Protein AF-A0A916YK23-F1 (afdb_monomer_lite)

pLDDT: mean 87.9, std 11.02, range [42.22, 96.38]

Foldseek 3Di:
DCVVVVVVVVVVVVVLQLVLLVLLLVLLVVQVVFPCSVVVLCVVPVVLVDPVNVVQSVVSPVSNDNDPVSSVSSVVSVVCCVVVVDPRNVPPD

Radius of gyration: 16.17 Å; chains: 1; bounding box: 33×27×56 Å

Secondary structure (DSSP, 8-state):
--HHHHHHHHHHHHHHHHHHHHHHHHHHHHHTTSTTHHHHHHHH-GGGSSHHHHHHHHHHHTT----HHHHHHHHHHHHHHHHH--TTTS---

Organism: NCBI:txid1537369

Sequence (93 aa):
MLSSSIAQIRQKEREEVENRKSAIHTLLKKFSKHRGWKKAFLASNPMFNNNVGITMITNAHTGKVSNQHFLEALKVFDESVQNERPEWYKITQ

Structure (mmCIF, N/CA/C/O backbone):
data_AF-A0A916YK23-F1
#
_entry.id   AF-A0A916YK23-F1
#
loop_
_atom_site.group_PDB
_atom_site.id
_atom_site.type_symbol
_atom_site.label_atom_id
_atom_site.label_alt_id
_atom_site.label_comp_id
_atom_site.label_asym_id
_atom_site.label_entity_id
_atom_site.label_seq_id
_atom_site.pdbx_PDB_ins_code
_atom_site.Cartn_x
_atom_site.Cartn_y
_atom_site.Cartn_z
_atom_site.occupancy
_atom_site.B_iso_or_equiv
_atom_site.auth_seq_id
_atom_site.auth_comp_id
_atom_site.auth_asym_id
_atom_site.auth_atom_id
_atom_site.pdbx_PDB_model_num
ATOM 1 N N . MET A 1 1 ? 21.175 6.774 -35.268 1.00 54.06 1 MET A N 1
ATOM 2 C CA . MET A 1 1 ? 21.060 7.382 -33.922 1.00 54.06 1 MET A CA 1
ATOM 3 C C . MET A 1 1 ? 19.753 6.964 -33.220 1.00 54.06 1 MET A C 1
ATOM 5 O O . MET A 1 1 ? 19.007 7.816 -32.764 1.00 54.06 1 MET A O 1
ATOM 9 N N . LEU A 1 2 ? 19.460 5.657 -33.116 1.00 52.22 2 LEU A N 1
ATOM 10 C CA . LEU A 1 2 ? 18.230 5.130 -32.477 1.00 52.22 2 LEU A CA 1
ATOM 11 C C . LEU A 1 2 ? 18.487 4.489 -31.097 1.00 52.22 2 LEU A C 1
ATOM 13 O O . LEU A 1 2 ? 17.557 4.292 -30.318 1.00 52.22 2 LEU A O 1
ATOM 17 N N . SER A 1 3 ? 19.749 4.199 -30.765 1.00 55.38 3 SER A N 1
ATOM 18 C CA . SER A 1 3 ? 20.154 3.564 -29.503 1.00 55.38 3 SER A CA 1
ATOM 19 C C . SER A 1 3 ? 19.951 4.463 -28.278 1.00 55.38 3 SER A C 1
ATOM 21 O O . SER A 1 3 ? 19.564 3.964 -27.223 1.00 55.38 3 SER A O 1
ATOM 23 N N . SER A 1 4 ? 20.138 5.781 -28.415 1.00 59.78 4 SER A N 1
ATOM 24 C CA . SER A 1 4 ? 19.973 6.729 -27.301 1.00 59.78 4 SER A CA 1
ATOM 25 C C . SER A 1 4 ? 18.521 6.860 -26.836 1.00 59.78 4 SER A C 1
ATOM 27 O O . SER A 1 4 ? 18.282 7.012 -25.644 1.00 59.78 4 SER A O 1
ATOM 29 N N . SER A 1 5 ? 17.544 6.738 -27.740 1.00 73.12 5 SER A N 1
ATOM 30 C CA . SER A 1 5 ? 16.128 6.947 -27.405 1.00 73.12 5 SER A CA 1
ATOM 31 C C . SER A 1 5 ? 15.538 5.763 -26.624 1.00 73.12 5 SER A C 1
ATOM 33 O O . SER A 1 5 ? 14.882 5.953 -25.605 1.00 73.12 5 SER A O 1
ATOM 35 N N . ILE A 1 6 ? 15.870 4.523 -27.009 1.00 77.75 6 ILE A N 1
ATOM 36 C CA . ILE A 1 6 ? 15.440 3.317 -26.275 1.00 77.75 6 ILE A CA 1
ATOM 37 C C . ILE A 1 6 ? 16.116 3.237 -24.898 1.00 77.75 6 ILE A C 1
ATOM 39 O O . ILE A 1 6 ? 15.485 2.838 -23.919 1.00 77.75 6 ILE A O 1
ATOM 43 N N . ALA A 1 7 ? 17.391 3.628 -24.802 1.00 80.19 7 ALA A N 1
ATOM 44 C CA . ALA A 1 7 ? 18.105 3.671 -23.528 1.00 80.19 7 ALA A CA 1
ATOM 45 C C . ALA A 1 7 ? 17.488 4.695 -22.557 1.00 80.19 7 ALA A C 1
ATOM 47 O O . ALA A 1 7 ? 17.269 4.364 -21.393 1.00 80.19 7 ALA A O 1
ATOM 48 N N . GLN A 1 8 ? 17.130 5.888 -23.047 1.00 80.06 8 GLN A N 1
ATOM 49 C CA . GLN A 1 8 ? 16.443 6.921 -22.263 1.00 80.06 8 GLN A CA 1
ATOM 50 C C . GLN A 1 8 ? 15.054 6.471 -21.789 1.00 80.06 8 GLN A C 1
ATOM 52 O O . GLN A 1 8 ? 14.715 6.676 -20.625 1.00 80.06 8 GLN A O 1
ATOM 57 N N . ILE A 1 9 ? 14.273 5.804 -22.649 1.00 82.12 9 ILE A N 1
ATOM 58 C CA . ILE A 1 9 ? 12.955 5.257 -22.279 1.00 82.12 9 ILE A CA 1
ATOM 59 C C . ILE A 1 9 ? 13.098 4.232 -21.148 1.00 82.12 9 ILE A C 1
ATOM 61 O O . ILE A 1 9 ? 12.448 4.359 -20.114 1.00 82.12 9 ILE A O 1
ATOM 65 N N . ARG A 1 10 ? 14.013 3.265 -21.291 1.00 83.62 10 ARG A N 1
ATOM 66 C CA . ARG A 1 10 ? 14.255 2.239 -20.262 1.00 83.62 10 ARG A CA 1
ATOM 67 C C . ARG A 1 10 ? 14.752 2.828 -18.946 1.00 83.62 10 ARG A C 1
ATOM 69 O O . ARG A 1 10 ? 14.427 2.307 -17.883 1.00 83.62 10 ARG A O 1
ATOM 76 N N . GLN A 1 11 ? 15.574 3.875 -19.002 1.00 86.06 11 GLN A N 1
ATOM 77 C CA . GLN A 1 11 ? 16.037 4.560 -17.800 1.00 86.06 11 GLN A CA 1
ATOM 78 C C . GLN A 1 11 ? 14.872 5.242 -17.079 1.00 86.06 11 GLN A C 1
ATOM 80 O O . GLN A 1 11 ? 14.696 5.025 -15.882 1.00 86.06 11 GLN A O 1
ATOM 85 N N . LYS A 1 12 ? 14.031 5.974 -17.815 1.00 89.81 12 LYS A N 1
ATOM 86 C CA . LYS A 1 12 ? 12.837 6.618 -17.261 1.00 89.81 12 LYS A CA 1
ATOM 87 C C . LYS A 1 12 ? 11.879 5.601 -16.634 1.00 89.81 12 LYS A C 1
ATOM 89 O O . LYS A 1 12 ? 11.427 5.799 -15.513 1.00 89.81 12 LYS A O 1
ATOM 94 N N . GLU A 1 13 ? 11.627 4.476 -17.300 1.00 89.75 13 GLU A N 1
ATOM 95 C CA . GLU A 1 13 ? 10.788 3.401 -16.752 1.00 89.75 13 GLU A CA 1
ATOM 96 C C . GLU A 1 13 ? 11.345 2.833 -15.440 1.00 89.75 13 GLU A C 1
ATOM 98 O O . GLU A 1 13 ? 10.589 2.564 -14.504 1.00 89.75 13 GLU A O 1
ATOM 103 N N . ARG A 1 14 ? 12.670 2.664 -15.342 1.00 90.88 14 ARG A N 1
ATOM 104 C CA . ARG A 1 14 ? 13.322 2.212 -14.104 1.00 90.88 14 ARG A CA 1
ATOM 105 C C . ARG A 1 14 ? 13.156 3.227 -12.982 1.00 90.88 14 ARG A C 1
ATOM 107 O O . ARG A 1 14 ? 12.787 2.836 -11.880 1.00 90.88 14 ARG A O 1
ATOM 114 N N . GLU A 1 15 ? 13.390 4.504 -13.263 1.00 92.44 15 GLU A N 1
ATOM 115 C CA . GLU A 1 15 ? 13.208 5.584 -12.288 1.00 92.44 15 GLU A CA 1
ATOM 116 C C . GLU A 1 15 ? 11.755 5.652 -11.803 1.00 92.44 15 GLU A C 1
ATOM 118 O O . GLU A 1 15 ? 11.503 5.721 -10.602 1.00 92.44 15 GLU A O 1
ATOM 123 N N . GLU A 1 16 ? 10.780 5.527 -12.704 1.00 92.56 16 GLU A N 1
ATOM 124 C CA . GLU A 1 16 ? 9.365 5.468 -12.339 1.00 92.56 16 GLU A CA 1
ATOM 125 C C . GLU A 1 16 ? 9.029 4.251 -11.465 1.00 92.56 16 GLU A C 1
ATOM 127 O O . GLU A 1 16 ? 8.288 4.373 -10.487 1.00 92.56 16 GLU A O 1
ATOM 132 N N . VAL A 1 17 ? 9.578 3.073 -11.780 1.00 92.88 17 VAL A N 1
ATOM 133 C CA . VAL A 1 17 ? 9.404 1.861 -10.965 1.00 92.88 17 VAL A CA 1
ATOM 134 C C . VAL A 1 17 ? 9.987 2.048 -9.565 1.00 92.88 17 VAL A C 1
ATOM 136 O O . VAL A 1 17 ? 9.315 1.703 -8.590 1.00 92.88 17 VAL A O 1
ATOM 139 N N . GLU A 1 18 ? 11.198 2.591 -9.446 1.00 94.44 18 GLU A N 1
ATOM 140 C CA . GLU A 1 18 ? 11.839 2.839 -8.150 1.00 94.44 18 GLU A CA 1
ATOM 141 C C . GLU A 1 18 ? 11.099 3.910 -7.339 1.00 94.44 18 GLU A C 1
ATOM 143 O O . GLU A 1 18 ? 10.853 3.723 -6.145 1.00 94.44 18 GLU A O 1
ATOM 148 N N . ASN A 1 19 ? 10.619 4.971 -7.991 1.00 94.88 19 ASN A N 1
ATOM 149 C CA . ASN A 1 19 ? 9.779 5.985 -7.354 1.00 94.88 19 ASN A CA 1
ATOM 150 C C . ASN A 1 19 ? 8.485 5.377 -6.799 1.00 94.88 19 ASN A C 1
ATOM 152 O O . ASN A 1 19 ? 8.112 5.648 -5.654 1.00 94.88 19 ASN A O 1
ATOM 156 N N . ARG A 1 20 ? 7.821 4.496 -7.564 1.00 95.56 20 ARG A N 1
ATOM 157 C CA . ARG A 1 20 ? 6.622 3.782 -7.092 1.00 95.56 20 ARG A CA 1
ATOM 158 C C . ARG A 1 20 ? 6.927 2.880 -5.898 1.00 95.56 20 ARG A C 1
ATOM 160 O O . ARG A 1 20 ? 6.183 2.920 -4.918 1.00 95.56 20 ARG A O 1
ATOM 167 N N . LYS A 1 21 ? 8.022 2.110 -5.937 1.00 95.50 21 LYS A N 1
ATOM 168 C CA . LYS A 1 21 ? 8.453 1.266 -4.804 1.00 95.50 21 LYS A CA 1
ATOM 169 C C . LYS A 1 21 ? 8.671 2.087 -3.540 1.00 95.50 21 LYS A C 1
ATOM 171 O O . LYS A 1 21 ? 8.169 1.722 -2.477 1.00 95.50 21 LYS A O 1
ATOM 176 N N . SER A 1 22 ? 9.389 3.202 -3.669 1.00 94.44 22 SER A N 1
ATOM 177 C CA . SER A 1 22 ? 9.700 4.101 -2.558 1.00 94.44 22 SER A CA 1
ATOM 178 C C . SER A 1 22 ? 8.436 4.708 -1.939 1.00 94.44 22 SER A C 1
ATOM 180 O O . SER A 1 22 ? 8.259 4.675 -0.717 1.00 94.44 22 SER A O 1
ATOM 182 N N . ALA A 1 23 ? 7.505 5.183 -2.772 1.00 95.06 23 ALA A N 1
ATOM 183 C CA . ALA A 1 23 ? 6.234 5.741 -2.313 1.00 95.06 23 ALA A CA 1
ATOM 184 C C . ALA A 1 23 ? 5.383 4.703 -1.559 1.00 95.06 23 ALA A C 1
ATOM 186 O O . ALA A 1 23 ? 4.918 4.972 -0.450 1.00 95.06 23 ALA A O 1
ATOM 187 N N . ILE A 1 24 ? 5.237 3.497 -2.121 1.00 96.38 24 ILE A N 1
ATOM 188 C CA . ILE A 1 24 ? 4.507 2.389 -1.489 1.00 96.38 24 ILE A CA 1
ATOM 189 C C . ILE A 1 24 ? 5.136 2.029 -0.136 1.00 96.38 24 ILE A C 1
ATOM 191 O O . ILE A 1 24 ? 4.435 1.936 0.873 1.00 96.38 24 ILE A O 1
ATOM 195 N N . HIS A 1 25 ? 6.459 1.843 -0.099 1.00 95.25 25 HIS A N 1
ATOM 196 C CA . HIS A 1 25 ? 7.176 1.483 1.123 1.00 95.25 25 HIS A CA 1
ATOM 197 C C . HIS A 1 25 ? 6.988 2.536 2.224 1.00 95.25 25 HIS A C 1
ATOM 199 O O . HIS A 1 25 ? 6.731 2.197 3.381 1.00 95.25 25 HIS A O 1
ATOM 205 N N . THR A 1 26 ? 7.065 3.815 1.856 1.00 93.88 26 THR A N 1
ATOM 206 C CA . THR A 1 26 ? 6.913 4.942 2.783 1.00 93.88 26 THR A CA 1
ATOM 207 C C . THR A 1 26 ? 5.510 4.991 3.392 1.00 93.88 26 THR A C 1
ATOM 209 O O . THR A 1 26 ? 5.380 5.090 4.614 1.00 93.88 26 THR A O 1
ATOM 212 N N . LEU A 1 27 ? 4.461 4.847 2.572 1.00 93.88 27 LEU A N 1
ATOM 213 C CA . LEU A 1 27 ? 3.070 4.800 3.043 1.00 93.88 27 LEU A CA 1
ATOM 214 C C . LEU A 1 27 ? 2.837 3.614 3.985 1.00 93.88 27 LEU A C 1
ATOM 216 O O . LEU A 1 27 ? 2.305 3.776 5.082 1.00 93.88 27 LEU A O 1
ATOM 220 N N . LEU A 1 28 ? 3.317 2.425 3.622 1.00 93.69 28 LEU A N 1
ATOM 221 C CA . LEU A 1 28 ? 3.182 1.248 4.479 1.00 93.69 28 LEU A CA 1
ATOM 222 C C . LEU A 1 28 ? 3.931 1.384 5.805 1.00 93.69 28 LEU A C 1
ATOM 224 O O . LEU A 1 28 ? 3.428 0.933 6.833 1.00 93.69 28 LEU A O 1
ATOM 228 N N . LYS A 1 29 ? 5.104 2.025 5.812 1.00 92.00 29 LYS A N 1
ATOM 229 C CA . LYS A 1 29 ? 5.862 2.306 7.039 1.00 92.00 29 LYS A CA 1
ATOM 230 C C . LYS A 1 29 ? 5.144 3.305 7.953 1.00 92.00 29 LYS A C 1
ATOM 232 O O . LYS A 1 29 ? 5.266 3.213 9.176 1.00 92.00 29 LYS A O 1
ATOM 237 N N . LYS A 1 30 ? 4.390 4.254 7.385 1.00 90.56 30 LYS A N 1
ATOM 238 C CA . LYS A 1 30 ? 3.499 5.147 8.144 1.00 90.56 30 LYS A CA 1
ATOM 239 C C . LYS A 1 30 ? 2.386 4.332 8.805 1.00 90.56 30 LYS A C 1
ATOM 241 O O . LYS A 1 30 ? 2.252 4.373 10.026 1.00 90.56 30 LYS A O 1
ATOM 246 N N . PHE A 1 31 ? 1.661 3.523 8.031 1.00 89.94 31 PHE A N 1
ATOM 247 C CA . PHE A 1 31 ? 0.547 2.725 8.548 1.00 89.94 31 PHE A CA 1
ATOM 248 C C . PHE A 1 31 ? 0.968 1.642 9.539 1.00 89.94 31 PHE A C 1
ATOM 250 O O . PHE A 1 31 ? 0.247 1.397 10.503 1.00 89.94 31 PHE A O 1
ATOM 257 N N . SER A 1 32 ? 2.149 1.036 9.372 1.00 88.25 32 SER A N 1
ATOM 258 C CA . SER A 1 32 ? 2.626 -0.045 10.244 1.00 88.25 32 SER A CA 1
ATOM 259 C C . SER A 1 32 ? 2.763 0.341 11.714 1.00 88.25 32 SER A C 1
ATOM 261 O O . SER A 1 32 ? 2.836 -0.545 12.560 1.00 88.25 32 SER A O 1
ATOM 263 N N . LYS A 1 33 ? 2.777 1.641 12.030 1.00 87.12 33 LYS A N 1
ATOM 264 C CA . LYS A 1 33 ? 2.772 2.146 13.407 1.00 87.12 33 LYS A CA 1
ATOM 265 C C . LYS A 1 33 ? 1.414 1.993 14.106 1.00 87.12 33 LYS A C 1
ATOM 267 O O . LYS A 1 33 ? 1.364 2.0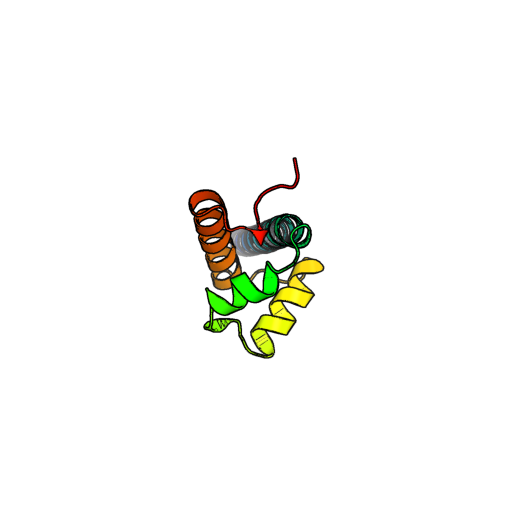41 15.329 1.00 87.12 33 LYS A O 1
ATOM 272 N N . HIS A 1 34 ? 0.328 1.791 13.359 1.00 86.56 34 HIS A N 1
ATOM 273 C CA . HIS A 1 34 ? -1.037 1.811 13.882 1.00 86.56 34 HIS A CA 1
ATOM 274 C C . HIS A 1 34 ? -1.645 0.408 13.930 1.00 86.56 34 HIS A C 1
ATOM 276 O O . HIS A 1 34 ? -1.949 -0.199 12.903 1.00 86.56 34 HIS A O 1
ATOM 282 N N . ARG A 1 35 ? -1.863 -0.142 15.128 1.00 85.50 35 ARG A N 1
ATOM 283 C CA . ARG A 1 35 ? -2.461 -1.478 15.275 1.00 85.50 35 ARG A CA 1
ATOM 284 C C . ARG A 1 35 ? -3.859 -1.504 14.639 1.00 85.50 35 ARG A C 1
ATOM 286 O O . ARG A 1 35 ? -4.712 -0.702 14.982 1.00 85.50 35 ARG A O 1
ATOM 293 N N . GLY A 1 36 ? -4.099 -2.450 13.730 1.00 88.50 36 GLY A N 1
ATOM 294 C C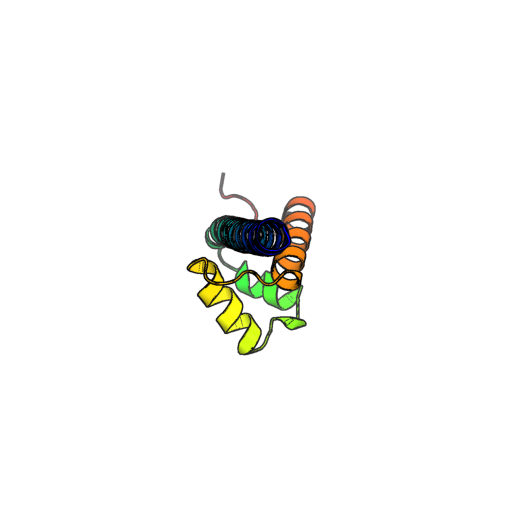A . GLY A 1 36 ? -5.390 -2.604 13.042 1.00 88.50 36 GLY A CA 1
ATOM 295 C C . GLY A 1 36 ? -5.452 -2.020 11.627 1.00 88.50 36 GLY A C 1
ATOM 296 O O . GLY A 1 36 ? -6.364 -2.392 10.887 1.00 88.50 36 GLY A O 1
ATOM 297 N N . TRP A 1 37 ? -4.452 -1.234 11.200 1.00 92.38 37 TRP A N 1
ATOM 298 C CA . TRP A 1 37 ? -4.411 -0.626 9.861 1.00 92.38 37 TRP A CA 1
ATOM 299 C C . TRP A 1 37 ? -4.605 -1.657 8.739 1.00 92.38 37 TRP A C 1
ATOM 301 O O . TRP A 1 37 ? -5.375 -1.428 7.816 1.00 92.38 37 TRP A O 1
ATOM 311 N N . LYS A 1 38 ? -3.958 -2.830 8.839 1.00 92.19 38 LYS A N 1
ATOM 312 C CA . LYS A 1 38 ? -4.007 -3.866 7.796 1.00 92.19 38 LYS A CA 1
ATOM 313 C C . LYS A 1 38 ? -5.424 -4.402 7.616 1.00 92.19 38 LYS A C 1
ATOM 315 O O . LYS A 1 38 ? -5.867 -4.596 6.492 1.00 92.19 38 LYS A O 1
ATOM 320 N N . LYS A 1 39 ? -6.144 -4.623 8.720 1.00 91.62 39 LYS A N 1
ATOM 321 C CA . LYS A 1 39 ? -7.539 -5.075 8.675 1.00 91.62 39 LYS A CA 1
ATOM 322 C C . LYS A 1 39 ? -8.435 -3.988 8.080 1.00 91.62 39 LYS A C 1
ATOM 324 O O . LYS A 1 39 ? -9.279 -4.309 7.254 1.00 91.62 39 LYS A O 1
ATOM 329 N N . ALA A 1 40 ? -8.218 -2.727 8.460 1.00 92.06 40 ALA A N 1
ATOM 330 C CA . ALA A 1 40 ? -8.953 -1.590 7.912 1.00 92.06 40 ALA A CA 1
ATOM 331 C C . ALA A 1 40 ? -8.710 -1.420 6.402 1.00 92.06 40 ALA A C 1
ATOM 333 O O . ALA A 1 40 ? -9.669 -1.304 5.649 1.00 92.06 40 ALA A O 1
ATOM 334 N N . PHE A 1 41 ? -7.456 -1.508 5.950 1.00 94.50 41 PHE A N 1
ATOM 335 C CA . PHE A 1 41 ? -7.089 -1.433 4.535 1.00 94.50 41 PHE A CA 1
ATOM 336 C C . PHE A 1 41 ? -7.736 -2.549 3.707 1.00 94.50 41 PHE A C 1
ATOM 338 O O . PHE A 1 41 ? -8.289 -2.292 2.643 1.00 94.50 41 PHE A O 1
ATOM 345 N N . LEU A 1 42 ? -7.696 -3.794 4.195 1.00 94.06 42 LEU A N 1
ATOM 346 C CA . LEU A 1 42 ? -8.30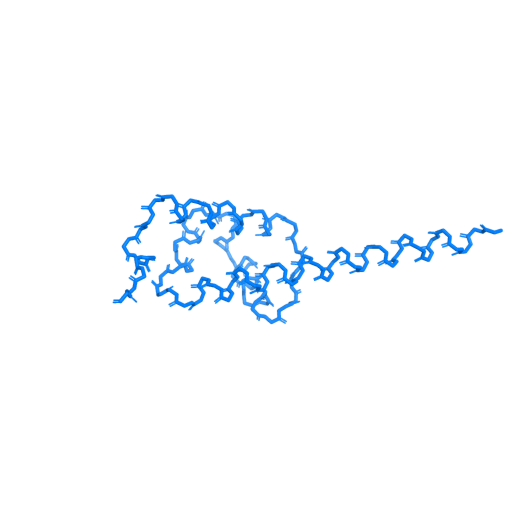7 -4.930 3.497 1.00 94.06 42 LEU A CA 1
ATOM 347 C C . LEU A 1 42 ? -9.839 -4.854 3.474 1.00 94.06 42 LEU A C 1
ATOM 349 O O . LEU A 1 42 ? -10.454 -5.341 2.529 1.00 94.06 42 LEU A O 1
ATOM 353 N N . ALA A 1 43 ? -10.451 -4.245 4.494 1.00 92.12 43 ALA A N 1
ATOM 354 C CA . ALA A 1 43 ? -11.889 -4.008 4.530 1.00 92.12 43 ALA A CA 1
ATOM 355 C C . ALA A 1 43 ? -12.317 -2.911 3.542 1.00 92.12 43 ALA A C 1
ATOM 357 O O . ALA A 1 43 ? -13.332 -3.069 2.872 1.00 92.12 43 ALA A O 1
ATOM 358 N N . SER A 1 44 ? -11.537 -1.830 3.418 1.00 92.12 44 SER A N 1
ATOM 359 C CA . SER A 1 44 ? -11.819 -0.736 2.478 1.00 92.12 44 SER A CA 1
ATOM 360 C C . SER A 1 44 ? -11.410 -1.046 1.038 1.00 92.12 44 SER A C 1
ATOM 362 O O . SER A 1 44 ? -11.961 -0.464 0.110 1.00 92.12 44 SER A O 1
ATOM 364 N N . ASN A 1 45 ? -10.489 -1.992 0.830 1.00 93.69 45 ASN A N 1
ATOM 365 C CA . ASN A 1 45 ? -10.027 -2.407 -0.493 1.00 93.69 45 ASN A CA 1
ATOM 366 C C . ASN A 1 45 ? -10.143 -3.935 -0.685 1.00 93.69 45 AS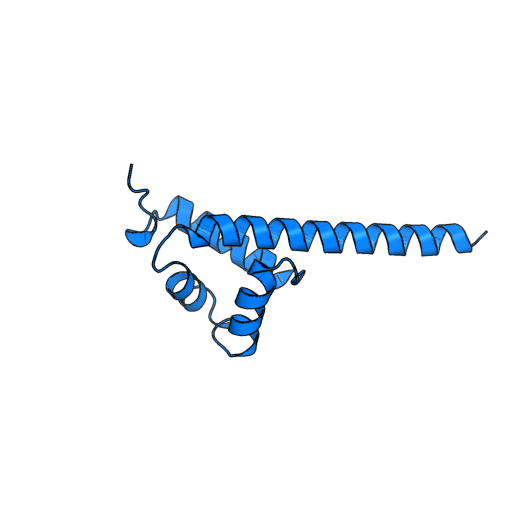N A C 1
ATOM 368 O O . ASN A 1 45 ? -9.124 -4.641 -0.687 1.00 93.69 45 ASN A O 1
ATOM 372 N N . PRO A 1 46 ? -11.363 -4.470 -0.906 1.00 92.69 46 PRO A N 1
ATOM 373 C CA . PRO A 1 46 ? -11.604 -5.913 -1.018 1.00 92.69 46 PRO A CA 1
ATOM 374 C C . PRO A 1 46 ? -10.796 -6.614 -2.120 1.00 92.69 46 PRO A C 1
ATOM 376 O O . PRO A 1 46 ? -10.493 -7.798 -1.995 1.00 92.69 46 PRO A O 1
ATOM 379 N N . MET A 1 47 ? -10.383 -5.892 -3.170 1.00 93.44 47 MET A N 1
ATOM 380 C CA . MET A 1 47 ? -9.528 -6.416 -4.248 1.00 93.44 47 MET A CA 1
ATOM 381 C C . MET A 1 47 ? -8.198 -6.999 -3.734 1.00 93.44 47 MET A C 1
ATOM 383 O O . MET A 1 47 ? -7.655 -7.924 -4.338 1.00 93.44 47 MET A O 1
ATOM 387 N N . PHE A 1 48 ? -7.680 -6.491 -2.610 1.00 93.19 48 PHE A N 1
ATOM 388 C CA . PHE A 1 48 ? -6.450 -6.988 -1.986 1.00 93.19 48 PHE A CA 1
ATOM 389 C C . PHE A 1 48 ? -6.709 -8.007 -0.867 1.00 93.19 48 PHE A C 1
ATOM 391 O O . PHE A 1 48 ? -5.756 -8.557 -0.313 1.00 93.19 48 PHE A O 1
ATOM 398 N N . ASN A 1 49 ? -7.972 -8.301 -0.537 1.00 94.25 49 ASN A N 1
ATOM 399 C CA . ASN A 1 49 ? -8.352 -9.290 0.474 1.00 94.25 49 ASN A CA 1
ATOM 400 C C . ASN A 1 49 ? -8.331 -10.721 -0.093 1.00 94.25 49 ASN A C 1
ATOM 402 O O . ASN A 1 49 ? -9.330 -11.433 -0.126 1.00 94.25 49 ASN A O 1
ATOM 406 N N . ASN A 1 50 ? -7.165 -11.122 -0.593 1.00 93.31 50 ASN A N 1
ATOM 407 C CA . ASN A 1 50 ? -6.860 -12.459 -1.090 1.00 93.31 50 ASN A CA 1
ATOM 408 C C . ASN A 1 50 ? -5.359 -12.744 -0.907 1.00 93.31 50 ASN A C 1
ATOM 410 O O . ASN A 1 50 ? -4.588 -11.865 -0.512 1.00 93.31 50 ASN A O 1
ATOM 414 N N . ASN A 1 51 ? -4.924 -13.968 -1.216 1.00 94.19 51 ASN A N 1
ATOM 415 C CA . ASN A 1 51 ? -3.525 -14.375 -1.049 1.00 94.19 51 ASN A CA 1
ATOM 416 C C . ASN A 1 51 ? -2.549 -13.469 -1.817 1.00 94.19 51 ASN A C 1
ATOM 418 O O . ASN A 1 51 ? -1.503 -13.109 -1.283 1.00 94.19 51 ASN A O 1
ATOM 422 N N . VAL A 1 52 ? -2.908 -13.043 -3.033 1.00 92.56 52 VAL A N 1
ATOM 423 C CA . VAL A 1 52 ? -2.062 -12.177 -3.868 1.00 92.56 52 VAL A CA 1
ATOM 424 C C . VAL A 1 52 ? -1.881 -10.806 -3.218 1.00 92.56 52 VAL A C 1
ATOM 426 O O . VAL A 1 52 ? -0.752 -10.334 -3.092 1.00 92.56 52 VAL A O 1
ATOM 429 N N . GLY A 1 53 ? -2.965 -10.181 -2.757 1.00 92.50 53 GLY A N 1
ATOM 430 C CA . GLY A 1 53 ? -2.914 -8.888 -2.076 1.00 92.50 53 GLY A CA 1
ATOM 431 C C . GLY A 1 53 ? -2.173 -8.951 -0.739 1.00 92.50 53 GLY A C 1
ATOM 432 O O . GLY A 1 53 ? -1.365 -8.073 -0.440 1.00 92.50 53 GLY A O 1
ATOM 433 N N . ILE A 1 54 ? -2.345 -10.030 0.031 1.00 91.44 54 ILE A N 1
ATOM 434 C CA . ILE A 1 54 ? -1.599 -10.246 1.279 1.00 91.44 54 ILE A CA 1
ATOM 435 C C . ILE A 1 54 ? -0.095 -10.370 1.004 1.00 91.44 54 ILE A C 1
ATOM 437 O O . ILE A 1 54 ? 0.701 -9.708 1.675 1.00 91.44 54 ILE A O 1
ATOM 441 N N . THR A 1 55 ? 0.306 -11.164 0.007 1.00 92.94 55 THR A N 1
ATOM 442 C CA . THR A 1 55 ? 1.711 -11.279 -0.412 1.00 92.94 55 THR A CA 1
ATOM 443 C C . THR A 1 55 ? 2.250 -9.950 -0.937 1.00 92.94 55 THR A C 1
ATOM 445 O O . THR A 1 55 ? 3.392 -9.596 -0.642 1.00 92.94 55 THR A O 1
ATOM 448 N N . MET A 1 56 ? 1.435 -9.180 -1.661 1.00 93.69 56 MET A N 1
ATOM 449 C CA . MET A 1 56 ? 1.799 -7.850 -2.146 1.00 93.69 56 MET A CA 1
ATOM 450 C C . MET A 1 56 ? 2.100 -6.899 -0.984 1.00 93.69 56 MET A C 1
ATOM 452 O O . MET A 1 56 ? 3.166 -6.292 -0.974 1.00 93.69 56 MET A O 1
ATOM 456 N N . ILE A 1 57 ? 1.242 -6.838 0.038 1.00 92.88 57 ILE A N 1
ATOM 457 C CA . ILE A 1 57 ? 1.486 -6.038 1.249 1.00 92.88 57 ILE A CA 1
ATOM 458 C C . ILE A 1 57 ? 2.796 -6.462 1.932 1.00 92.88 57 ILE A C 1
ATOM 460 O O . ILE A 1 57 ? 3.622 -5.614 2.272 1.00 92.88 57 ILE A O 1
ATOM 464 N N . THR A 1 58 ? 3.028 -7.76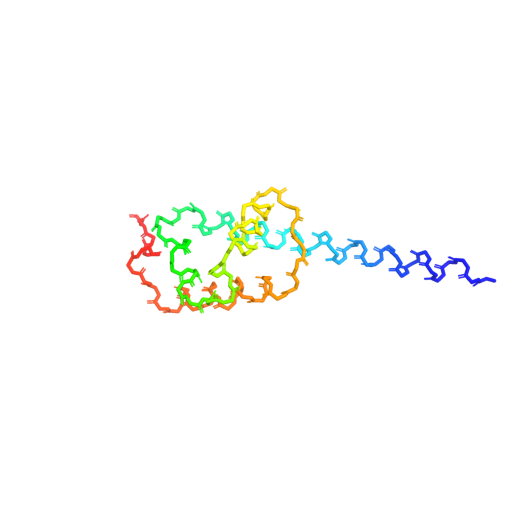7 2.093 1.00 91.50 58 THR A N 1
ATOM 465 C CA . THR A 1 58 ? 4.262 -8.290 2.705 1.00 91.50 58 THR A CA 1
ATOM 466 C C . THR A 1 58 ? 5.508 -7.890 1.909 1.00 91.50 58 THR A C 1
ATOM 468 O O . THR A 1 58 ? 6.471 -7.377 2.476 1.00 91.50 58 THR A O 1
ATOM 471 N N . ASN A 1 59 ? 5.493 -8.056 0.586 1.00 92.69 59 ASN A N 1
ATOM 472 C CA . ASN A 1 59 ? 6.627 -7.710 -0.273 1.00 92.69 59 ASN A CA 1
ATOM 473 C C . ASN A 1 59 ? 6.861 -6.197 -0.345 1.00 92.69 59 ASN A C 1
ATOM 475 O O . ASN A 1 59 ? 8.006 -5.738 -0.427 1.00 92.69 59 ASN A O 1
ATOM 479 N N . ALA A 1 60 ? 5.791 -5.413 -0.280 1.00 91.50 60 ALA A N 1
ATOM 480 C CA . ALA A 1 60 ? 5.840 -3.963 -0.299 1.00 91.50 60 ALA A CA 1
ATOM 481 C C . ALA A 1 60 ? 6.546 -3.383 0.942 1.00 91.50 60 ALA A C 1
ATOM 483 O O . ALA A 1 60 ? 7.279 -2.399 0.822 1.00 91.50 60 ALA A O 1
ATOM 484 N N . HIS A 1 61 ? 6.464 -4.048 2.103 1.00 88.19 61 HIS A N 1
ATOM 485 C CA . HIS A 1 61 ? 7.282 -3.693 3.272 1.00 88.19 61 HIS A CA 1
ATOM 486 C C . HIS A 1 61 ? 8.790 -3.810 3.020 1.00 88.19 61 HIS A C 1
ATOM 488 O O . HIS A 1 61 ? 9.562 -3.102 3.655 1.00 88.19 61 HIS A O 1
ATOM 494 N N . THR A 1 62 ? 9.215 -4.640 2.068 1.00 87.56 62 THR A N 1
ATOM 495 C CA . THR A 1 62 ? 10.629 -4.782 1.673 1.00 87.56 62 THR A CA 1
ATOM 496 C C . THR A 1 62 ? 11.005 -3.963 0.433 1.00 87.56 62 THR A C 1
ATOM 498 O O . THR A 1 62 ? 12.080 -4.160 -0.123 1.00 87.56 62 THR A O 1
ATOM 501 N N . GLY A 1 63 ? 10.121 -3.073 -0.041 1.00 88.88 63 GLY A N 1
ATOM 502 C CA . GLY A 1 63 ? 10.367 -2.237 -1.224 1.00 88.88 63 GLY A CA 1
ATOM 503 C C . GLY A 1 63 ? 10.308 -2.993 -2.558 1.00 88.88 63 GLY A C 1
ATOM 504 O O . GLY A 1 63 ? 10.785 -2.498 -3.573 1.00 88.88 63 GLY A O 1
ATOM 505 N N . LYS A 1 64 ? 9.730 -4.201 -2.590 1.00 91.00 64 LYS A N 1
ATOM 506 C CA . LYS A 1 64 ? 9.720 -5.068 -3.785 1.00 91.00 64 LYS A CA 1
ATOM 507 C C . LYS A 1 64 ? 8.496 -4.895 -4.689 1.00 91.00 64 LYS A C 1
ATOM 509 O O . LYS A 1 64 ? 8.375 -5.606 -5.681 1.00 91.00 64 LYS A O 1
ATOM 514 N N . VAL A 1 65 ? 7.584 -3.980 -4.366 1.00 93.31 65 VAL A N 1
ATOM 515 C CA . VAL A 1 65 ? 6.309 -3.803 -5.080 1.00 93.31 65 VAL A CA 1
ATOM 516 C C . VAL A 1 65 ? 6.234 -2.413 -5.690 1.00 93.31 65 VAL A C 1
ATOM 518 O O . VAL A 1 65 ? 6.442 -1.432 -4.992 1.00 93.31 65 VAL A O 1
ATOM 521 N N . SER A 1 66 ? 5.898 -2.344 -6.979 1.00 94.12 66 SER A N 1
ATOM 522 C CA . SER A 1 66 ? 5.745 -1.108 -7.765 1.00 94.12 66 SER A CA 1
ATOM 523 C C . SER A 1 66 ? 4.373 -0.989 -8.442 1.00 94.12 66 SER A C 1
ATOM 525 O O . SER A 1 66 ? 4.214 -0.211 -9.384 1.00 94.12 66 SER A O 1
ATOM 527 N N . ASN A 1 67 ? 3.396 -1.798 -8.013 1.00 94.50 67 ASN A N 1
ATOM 528 C CA . ASN A 1 67 ? 2.076 -1.873 -8.633 1.00 94.50 67 ASN A CA 1
ATOM 529 C C . ASN A 1 67 ? 1.329 -0.532 -8.498 1.00 94.50 67 ASN A C 1
ATOM 531 O O . ASN A 1 67 ? 1.143 -0.034 -7.389 1.00 94.50 67 ASN A O 1
ATOM 535 N N . GLN A 1 68 ? 0.899 0.030 -9.631 1.00 94.62 68 GLN A N 1
ATOM 536 C CA . GLN A 1 68 ? 0.249 1.341 -9.689 1.00 94.62 68 GLN A CA 1
ATOM 537 C C . GLN A 1 68 ? -1.086 1.364 -8.931 1.00 94.62 68 GLN A C 1
ATOM 539 O O . GLN A 1 68 ? -1.293 2.241 -8.098 1.00 94.62 68 GLN A O 1
ATOM 544 N N . HIS A 1 69 ? -1.951 0.370 -9.146 1.00 94.12 69 HIS A N 1
ATOM 545 C CA . HIS A 1 69 ? -3.247 0.285 -8.464 1.00 94.12 69 HIS A CA 1
ATOM 546 C C . HIS A 1 69 ? -3.096 0.143 -6.948 1.00 94.12 69 HIS A C 1
ATOM 548 O O . HIS A 1 69 ? -3.877 0.698 -6.183 1.00 94.12 69 HIS A O 1
ATOM 554 N N . PHE A 1 70 ? -2.061 -0.567 -6.497 1.00 95.38 70 PHE A N 1
ATOM 555 C CA . PHE A 1 70 ? -1.758 -0.681 -5.075 1.00 95.38 70 PHE A CA 1
ATOM 556 C C . PHE A 1 70 ? -1.300 0.653 -4.47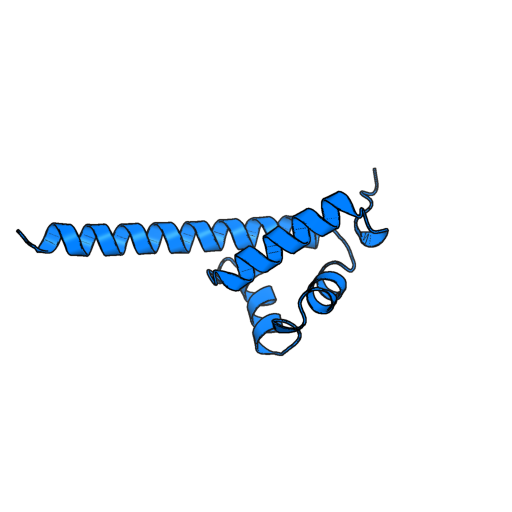2 1.00 95.38 70 PHE A C 1
ATOM 558 O O . PHE A 1 70 ? -1.722 1.003 -3.372 1.00 95.38 70 PHE A O 1
ATOM 565 N N . LEU A 1 71 ? -0.482 1.427 -5.194 1.00 96.25 71 LEU A N 1
ATOM 566 C CA . LEU A 1 71 ? -0.101 2.776 -4.770 1.00 96.25 71 LEU A CA 1
ATOM 567 C C . LEU A 1 71 ? -1.319 3.705 -4.674 1.00 96.25 71 LEU A C 1
ATOM 569 O O . LEU A 1 71 ? -1.451 4.430 -3.691 1.00 96.25 71 LEU A O 1
ATOM 573 N N . GLU A 1 72 ? -2.201 3.684 -5.670 1.00 95.94 72 GLU A N 1
ATOM 574 C CA . GLU A 1 72 ? -3.430 4.488 -5.675 1.00 95.94 72 GLU A CA 1
ATOM 575 C C . GLU A 1 72 ? -4.347 4.120 -4.506 1.00 95.94 72 GLU A C 1
ATOM 577 O O . GLU A 1 72 ? -4.767 5.003 -3.761 1.00 95.94 72 GLU A O 1
ATOM 582 N N . ALA A 1 73 ? -4.561 2.825 -4.266 1.00 95.50 73 ALA A N 1
ATOM 583 C CA . ALA A 1 73 ? -5.346 2.343 -3.133 1.00 95.50 73 ALA A CA 1
ATOM 584 C C . ALA A 1 73 ? -4.771 2.797 -1.781 1.00 95.50 73 ALA A C 1
ATOM 586 O O . ALA A 1 73 ? -5.518 3.207 -0.894 1.00 95.50 73 ALA A O 1
ATOM 587 N N . LEU A 1 74 ? -3.442 2.767 -1.617 1.00 95.56 74 LEU A N 1
ATOM 588 C CA . LEU A 1 74 ? -2.789 3.251 -0.398 1.00 95.56 74 LEU A CA 1
ATOM 589 C C . LEU A 1 74 ? -2.945 4.763 -0.203 1.00 95.56 74 LEU A C 1
ATOM 591 O O . LEU A 1 74 ? -3.103 5.195 0.935 1.00 95.56 74 LEU A O 1
ATOM 595 N N . LYS A 1 75 ? -2.907 5.560 -1.278 1.00 95.94 75 LYS A N 1
ATOM 596 C CA . LYS A 1 75 ? -3.120 7.015 -1.205 1.00 95.94 75 LYS A CA 1
ATOM 597 C C . LYS A 1 75 ? -4.553 7.359 -0.812 1.00 95.94 75 LYS A C 1
ATOM 599 O O . LYS A 1 75 ? -4.747 8.111 0.133 1.00 95.94 75 LYS A O 1
ATOM 604 N N . VAL A 1 76 ? -5.536 6.752 -1.480 1.00 95.62 76 VAL A N 1
ATOM 605 C CA . VAL A 1 76 ? -6.960 6.953 -1.160 1.00 95.62 76 VAL A CA 1
ATOM 606 C C . VAL A 1 76 ? -7.253 6.526 0.277 1.00 95.62 76 VAL A C 1
ATOM 608 O O . VAL A 1 76 ? -7.958 7.219 1.008 1.00 95.62 76 VAL A O 1
ATOM 611 N N . PHE A 1 77 ? -6.668 5.409 0.715 1.00 94.44 77 PHE A N 1
ATOM 612 C CA . PHE A 1 77 ? -6.771 4.978 2.103 1.00 94.44 77 PHE A CA 1
ATOM 613 C C . PHE A 1 77 ? -6.128 5.981 3.071 1.00 94.44 77 PHE A C 1
ATOM 615 O O . PHE A 1 77 ? -6.732 6.276 4.097 1.00 94.44 77 PHE A O 1
ATOM 622 N N . ASP A 1 78 ? -4.950 6.535 2.759 1.00 93.81 78 ASP A N 1
ATOM 623 C CA . ASP A 1 78 ? -4.309 7.562 3.595 1.00 93.81 78 ASP A CA 1
ATOM 624 C C . ASP A 1 78 ? -5.194 8.800 3.766 1.00 93.81 78 ASP A C 1
ATOM 626 O O . ASP A 1 78 ? -5.384 9.274 4.886 1.00 93.81 78 ASP A O 1
ATOM 630 N N . GLU A 1 79 ? -5.773 9.286 2.668 1.00 93.75 79 GLU A N 1
ATOM 631 C CA . GLU A 1 79 ? -6.668 10.446 2.657 1.00 93.75 79 GLU A CA 1
ATOM 632 C C . GLU A 1 79 ? -7.936 10.187 3.484 1.00 93.75 79 GLU A C 1
ATOM 634 O O . GLU A 1 79 ? -8.280 10.990 4.353 1.00 93.75 79 GLU A O 1
ATOM 639 N N . SER A 1 80 ? -8.600 9.041 3.287 1.00 91.44 80 SER A N 1
ATOM 640 C CA . SER A 1 80 ? -9.768 8.636 4.090 1.00 91.44 80 SER A CA 1
ATOM 641 C C . SER A 1 80 ? -9.423 8.547 5.579 1.00 91.44 80 SER A C 1
ATOM 643 O O . SER A 1 80 ? -10.128 9.108 6.413 1.00 91.44 80 SER A O 1
ATOM 645 N N . VAL A 1 81 ? -8.286 7.944 5.930 1.00 90.50 81 VAL A N 1
ATOM 646 C CA . VAL A 1 81 ? -7.828 7.811 7.319 1.00 90.50 81 VAL A CA 1
ATOM 647 C C . VAL A 1 81 ? -7.516 9.168 7.962 1.00 90.50 81 VAL A C 1
ATOM 649 O O . VAL A 1 81 ? -7.855 9.389 9.128 1.00 90.50 81 VAL A O 1
ATOM 652 N N . GLN A 1 82 ? -6.904 10.097 7.224 1.00 88.06 82 GLN A N 1
ATOM 653 C CA . GLN A 1 82 ? -6.642 11.457 7.704 1.00 88.06 82 GLN A CA 1
ATOM 654 C C . GLN A 1 82 ? -7.923 12.272 7.920 1.00 88.06 82 GLN A C 1
ATOM 656 O O . GLN A 1 82 ? -7.978 13.056 8.875 1.00 88.06 82 GLN A O 1
ATOM 661 N N . ASN A 1 83 ? -8.932 12.065 7.072 1.00 88.38 83 ASN A N 1
ATOM 662 C CA . ASN A 1 83 ? -10.220 12.752 7.143 1.00 88.38 83 ASN A CA 1
ATOM 663 C C . ASN A 1 83 ? -11.118 12.182 8.247 1.00 88.38 83 ASN A C 1
ATOM 665 O O . ASN A 1 83 ? -11.616 12.927 9.087 1.00 88.38 83 ASN A O 1
ATOM 669 N N . GLU A 1 84 ? -11.303 10.863 8.273 1.00 87.19 84 GLU A N 1
ATOM 670 C CA . GLU A 1 84 ? -12.220 10.181 9.192 1.00 87.19 84 GLU A CA 1
ATOM 671 C C . GLU A 1 84 ? -11.647 10.044 10.606 1.00 87.19 84 GLU A C 1
ATOM 673 O O . GLU A 1 84 ? -12.403 9.933 11.569 1.00 87.19 84 GLU A O 1
ATOM 678 N N . ARG A 1 85 ? -10.313 10.053 10.745 1.00 83.75 85 ARG A N 1
ATOM 679 C CA . ARG A 1 85 ? -9.593 9.882 12.019 1.00 83.75 85 ARG A CA 1
ATOM 680 C C . ARG A 1 85 ? -10.148 8.727 12.867 1.00 83.75 85 ARG A C 1
ATOM 682 O O . ARG A 1 85 ? -10.520 8.936 14.028 1.00 83.75 85 ARG A O 1
ATOM 689 N N . PRO A 1 86 ? -10.200 7.502 12.316 1.00 83.56 86 PRO A N 1
ATOM 690 C CA . PRO A 1 86 ? -10.771 6.366 13.027 1.00 83.56 86 PRO A CA 1
ATOM 691 C C . PRO A 1 86 ? -10.010 6.093 14.334 1.00 83.56 86 PRO A C 1
ATOM 693 O O . PRO A 1 86 ? -8.820 6.385 14.431 1.00 83.56 86 PRO A O 1
ATOM 696 N N . GLU A 1 87 ? -10.670 5.497 15.335 1.00 83.00 87 GLU A N 1
ATOM 697 C CA . GLU A 1 87 ? -10.102 5.275 16.685 1.00 83.00 87 GLU A CA 1
ATOM 698 C C . GLU A 1 87 ? -8.711 4.622 16.669 1.00 83.00 87 GLU A C 1
ATOM 700 O O . GLU A 1 87 ? -7.832 5.002 17.432 1.00 83.00 87 GLU A O 1
ATOM 705 N N . TRP A 1 88 ? -8.478 3.676 15.755 1.00 82.00 88 TRP A N 1
ATOM 706 C CA . TRP A 1 88 ? -7.188 2.991 15.611 1.00 82.00 88 TRP A CA 1
ATOM 707 C C . TRP A 1 88 ? -6.066 3.888 15.056 1.00 82.00 88 TRP A C 1
ATOM 709 O O . TRP A 1 88 ? -4.884 3.579 15.216 1.00 82.00 88 TRP A O 1
ATOM 719 N N . TYR A 1 89 ? -6.431 4.975 14.376 1.00 80.94 89 TYR A N 1
ATOM 720 C CA . TYR A 1 89 ? -5.527 5.964 13.795 1.00 80.94 89 TYR A CA 1
ATOM 721 C C . TYR A 1 89 ? -5.342 7.194 14.685 1.00 80.94 89 TYR A C 1
ATOM 723 O O . TYR A 1 89 ? -4.414 7.969 14.445 1.00 80.94 89 TYR A O 1
ATOM 731 N N . LYS A 1 90 ? -6.182 7.382 15.715 1.00 70.38 90 LYS A N 1
ATOM 732 C CA . LYS A 1 90 ? -5.986 8.449 16.698 1.00 70.38 90 LYS A CA 1
ATOM 733 C C . LYS A 1 90 ? -4.595 8.287 17.287 1.00 70.38 90 LYS A C 1
ATOM 735 O O . LYS A 1 90 ? -4.299 7.323 17.989 1.00 70.38 90 LYS A O 1
ATOM 740 N N . ILE A 1 91 ? -3.722 9.206 16.892 1.00 60.75 91 ILE A N 1
ATOM 741 C CA . ILE A 1 91 ? -2.351 9.293 17.359 1.00 60.75 91 ILE A CA 1
ATOM 742 C C . ILE A 1 91 ? -2.463 9.317 18.879 1.00 60.75 91 ILE A C 1
ATOM 744 O O . ILE A 1 91 ? -3.115 10.206 19.422 1.00 60.75 91 ILE A O 1
ATOM 748 N N . THR A 1 92 ? -1.888 8.321 19.551 1.00 52.88 92 THR A N 1
ATOM 749 C CA . THR A 1 92 ? -1.505 8.467 20.954 1.00 52.88 92 THR A CA 1
ATOM 750 C C . THR A 1 92 ? -0.547 9.653 20.992 1.00 52.88 92 THR A C 1
ATOM 752 O O . THR A 1 92 ? 0.635 9.489 20.683 1.00 52.88 92 THR A O 1
ATOM 755 N N . GLN A 1 93 ? -1.100 10.853 21.183 1.00 42.22 93 GLN A N 1
ATOM 756 C CA . GLN A 1 93 ? -0.354 12.030 21.607 1.00 42.22 93 GLN A CA 1
ATOM 757 C C . GLN A 1 93 ? 0.115 11.805 23.037 1.00 42.22 93 GLN A C 1
ATOM 759 O O . GLN A 1 93 ? -0.667 11.214 23.818 1.00 42.22 93 GLN A O 1
#